Protein AF-A0A2I0NTY2-F1 (afdb_monomer_lite)

Radius of gyration: 17.88 Å; chains: 1; bounding box: 27×18×45 Å

Se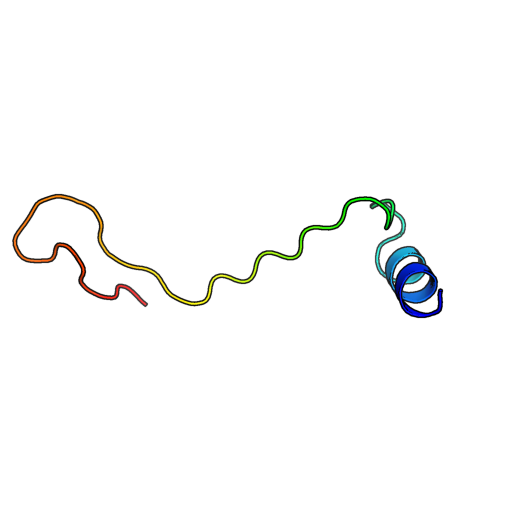condary structure (DSSP, 8-state):
-HHHHHHHHH-TTS-TTS---------B--SSSTTTT-B--

pLDDT: mean 79.19, std 12.82, range [60.03, 95.75]

Foldseek 3Di:
DVVQVVCCVVCVVDRSPDDDDDDDPWDADCDDDPRHRPTDD

Structure (mmCIF, N/CA/C/O backbone):
data_AF-A0A2I0NTY2-F1
#
_entry.id   AF-A0A2I0NTY2-F1
#
loop_
_atom_site.group_PDB
_atom_site.id
_atom_site.type_symbol
_atom_site.label_atom_id
_atom_site.label_alt_id
_atom_site.label_comp_id
_atom_site.label_asym_id
_atom_site.label_entity_id
_atom_site.label_seq_id
_atom_site.pdbx_PDB_ins_code
_atom_site.Cartn_x
_atom_site.Cartn_y
_atom_site.Cartn_z
_atom_site.occupancy
_atom_site.B_iso_or_equiv
_atom_site.auth_seq_id
_atom_site.auth_comp_id
_atom_site.auth_asym_id
_atom_site.auth_atom_id
_atom_site.pdbx_PDB_model_num
ATOM 1 N N . ASP A 1 1 ? 13.724 -11.646 -23.190 1.00 60.88 1 ASP A N 1
ATOM 2 C CA . ASP A 1 1 ? 13.213 -10.463 -23.930 1.00 60.88 1 ASP A CA 1
ATOM 3 C C . ASP A 1 1 ? 11.823 -10.559 -24.585 1.00 60.88 1 ASP A C 1
ATOM 5 O O . ASP A 1 1 ? 11.390 -9.576 -25.168 1.00 60.88 1 ASP A O 1
ATOM 9 N N . LYS A 1 2 ? 11.038 -11.645 -24.445 1.00 66.94 2 LYS A N 1
ATOM 10 C CA . LYS A 1 2 ? 9.669 -11.701 -25.023 1.00 66.94 2 LYS A CA 1
ATOM 11 C C . LYS A 1 2 ? 8.637 -10.815 -24.301 1.00 66.94 2 LYS A C 1
ATOM 13 O O . LYS A 1 2 ? 7.715 -10.312 -24.931 1.00 66.94 2 LYS A O 1
ATOM 18 N N . MET A 1 3 ? 8.797 -10.612 -22.992 1.00 69.06 3 MET A N 1
ATOM 19 C CA . MET A 1 3 ? 7.863 -9.831 -22.165 1.00 69.06 3 MET A CA 1
ATOM 20 C C . MET A 1 3 ? 7.916 -8.326 -22.477 1.00 69.06 3 MET A C 1
ATOM 22 O O . MET A 1 3 ? 6.877 -7.697 -22.637 1.00 69.06 3 MET A O 1
ATOM 26 N N . LYS A 1 4 ? 9.122 -7.765 -22.645 1.00 64.81 4 LYS A N 1
ATOM 27 C CA . LYS A 1 4 ? 9.322 -6.344 -22.982 1.00 64.81 4 LYS A CA 1
ATOM 28 C C . LYS A 1 4 ? 8.740 -5.986 -24.351 1.00 64.81 4 LYS A C 1
ATOM 30 O O . LYS A 1 4 ? 8.128 -4.936 -24.499 1.00 64.81 4 LYS A O 1
ATOM 35 N N . ALA A 1 5 ? 8.907 -6.878 -25.330 1.00 74.44 5 ALA A N 1
ATOM 36 C CA . ALA A 1 5 ? 8.376 -6.687 -26.675 1.00 74.44 5 ALA A CA 1
ATOM 37 C C . ALA A 1 5 ? 6.840 -6.624 -26.688 1.00 74.44 5 ALA A C 1
ATOM 39 O O . ALA A 1 5 ? 6.287 -5.731 -27.316 1.00 74.44 5 ALA A O 1
ATOM 40 N N . LYS A 1 6 ? 6.155 -7.510 -25.947 1.00 75.06 6 LYS A N 1
ATOM 41 C CA . LYS A 1 6 ? 4.686 -7.477 -25.827 1.00 75.06 6 LYS A CA 1
ATOM 42 C C . LYS A 1 6 ? 4.181 -6.182 -25.185 1.00 75.06 6 LYS A C 1
ATOM 44 O O . LYS A 1 6 ? 3.273 -5.559 -25.717 1.00 75.06 6 LYS A O 1
ATOM 49 N N . LEU A 1 7 ? 4.825 -5.742 -24.105 1.00 68.56 7 LEU A N 1
ATOM 50 C CA . LEU A 1 7 ? 4.440 -4.521 -23.389 1.00 68.56 7 LEU A CA 1
ATOM 51 C C . LEU A 1 7 ? 4.620 -3.252 -24.232 1.00 68.56 7 LEU A C 1
ATOM 53 O O . LEU A 1 7 ? 3.754 -2.386 -24.212 1.00 68.56 7 LEU A O 1
ATOM 57 N N . ASN A 1 8 ? 5.700 -3.159 -25.013 1.00 68.62 8 ASN A N 1
ATOM 58 C CA . ASN A 1 8 ? 5.896 -2.036 -25.936 1.00 68.62 8 ASN A CA 1
ATOM 59 C C . ASN A 1 8 ? 4.855 -2.011 -27.071 1.00 68.62 8 ASN A C 1
ATOM 61 O O . ASN A 1 8 ? 4.566 -0.940 -27.595 1.00 68.62 8 ASN A O 1
ATOM 65 N N . ILE A 1 9 ? 4.317 -3.171 -27.470 1.00 77.25 9 ILE A N 1
ATOM 66 C CA . ILE A 1 9 ? 3.267 -3.270 -28.495 1.00 77.25 9 ILE A CA 1
ATOM 67 C C . ILE A 1 9 ? 1.907 -2.851 -27.920 1.00 77.25 9 ILE A C 1
ATOM 69 O O . ILE A 1 9 ? 1.189 -2.090 -2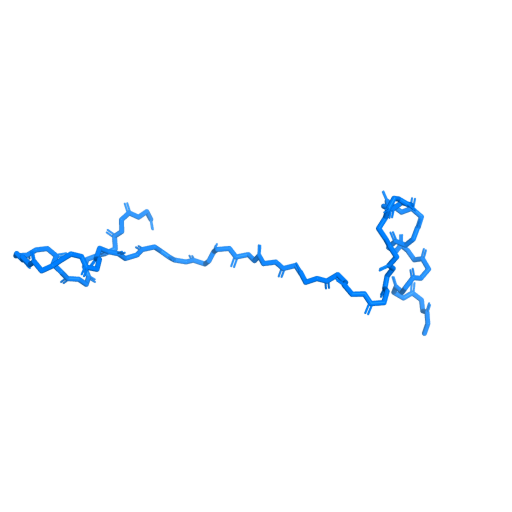8.559 1.00 77.25 9 ILE A O 1
ATOM 73 N N . GLU A 1 10 ? 1.556 -3.325 -26.723 1.00 74.69 10 GLU A N 1
ATOM 74 C CA . GLU A 1 10 ? 0.262 -3.027 -26.086 1.00 74.69 10 GLU A CA 1
ATOM 75 C C . GLU A 1 10 ? 0.195 -1.595 -25.534 1.00 74.69 10 GLU A C 1
ATOM 77 O O . GLU A 1 10 ? -0.860 -0.960 -25.566 1.00 74.69 10 GLU A O 1
ATOM 82 N N . HIS A 1 11 ? 1.325 -1.058 -25.065 1.00 69.44 11 HIS A N 1
ATOM 83 C CA . HIS A 1 11 ? 1.408 0.262 -24.444 1.00 69.44 11 HIS A CA 1
ATOM 84 C C . HIS A 1 11 ? 2.613 1.063 -24.971 1.00 69.44 11 HIS A C 1
ATOM 86 O O . HIS A 1 11 ? 3.567 1.317 -24.234 1.00 69.44 11 HIS A O 1
ATOM 92 N N . PRO A 1 12 ? 2.570 1.522 -26.238 1.00 68.62 12 PRO A N 1
ATOM 93 C CA . PRO A 1 12 ? 3.697 2.189 -26.902 1.00 68.62 12 PRO A CA 1
ATOM 94 C C . PRO A 1 12 ? 4.073 3.543 -26.282 1.00 68.62 12 PRO A C 1
ATOM 96 O O . PRO A 1 12 ? 5.188 4.022 -26.472 1.00 68.62 12 PRO A O 1
ATOM 99 N N . ALA A 1 13 ? 3.161 4.157 -25.523 1.00 70.06 13 ALA A N 1
ATOM 100 C CA . ALA A 1 13 ? 3.397 5.414 -24.817 1.00 70.06 13 ALA A CA 1
ATOM 101 C C . ALA A 1 13 ? 4.252 5.257 -23.544 1.00 70.06 13 ALA A C 1
ATOM 103 O O . ALA A 1 13 ? 4.682 6.260 -22.976 1.00 70.06 13 ALA A O 1
ATOM 104 N N . LEU A 1 14 ? 4.493 4.026 -23.074 1.00 62.34 14 LEU A N 1
ATOM 105 C CA . LEU A 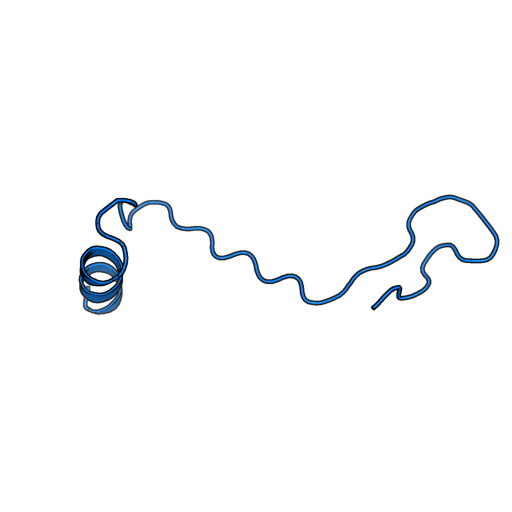1 14 ? 5.197 3.767 -21.821 1.00 62.34 14 LEU A CA 1
ATOM 106 C C . LEU A 1 14 ? 6.427 2.885 -22.078 1.00 62.34 14 LEU A C 1
ATOM 108 O O . LEU A 1 14 ? 6.285 1.704 -22.393 1.00 62.34 14 LEU A O 1
ATOM 112 N N . PRO A 1 15 ? 7.656 3.411 -21.932 1.00 60.53 15 PRO A N 1
ATOM 113 C CA . PRO A 1 15 ? 8.852 2.612 -22.149 1.00 60.53 15 PRO A CA 1
ATOM 114 C C . PRO A 1 15 ? 8.922 1.472 -21.121 1.00 60.53 15 PRO A C 1
ATOM 116 O O . PRO A 1 15 ? 8.994 1.710 -19.914 1.00 60.53 15 PRO A O 1
ATOM 119 N N . ALA A 1 16 ? 8.992 0.222 -21.596 1.00 61.94 16 ALA A N 1
ATOM 120 C CA . ALA A 1 16 ? 9.027 -0.999 -20.774 1.00 61.94 16 ALA A CA 1
ATOM 121 C C . ALA A 1 16 ? 10.232 -1.125 -19.809 1.00 61.94 16 ALA A C 1
ATOM 123 O O . ALA A 1 16 ? 10.428 -2.176 -19.197 1.00 61.94 16 ALA A O 1
ATOM 124 N N . ARG A 1 17 ? 11.069 -0.087 -19.671 1.00 60.03 17 ARG A N 1
ATOM 125 C CA . ARG A 1 17 ? 12.155 -0.027 -18.682 1.00 60.03 17 ARG A CA 1
ATOM 126 C C . ARG A 1 17 ? 11.661 0.260 -17.258 1.00 60.03 17 ARG A C 1
ATOM 128 O O . ARG A 1 17 ? 12.374 -0.124 -16.338 1.00 60.03 17 ARG A O 1
ATOM 135 N N . SER A 1 18 ? 10.471 0.846 -17.073 1.00 61.09 18 SER A N 1
ATOM 136 C CA . SER A 1 18 ? 10.015 1.305 -15.744 1.00 61.09 18 SER A CA 1
ATOM 137 C C . SER A 1 18 ? 8.500 1.177 -15.511 1.00 61.09 18 SER A C 1
ATOM 139 O O . SER A 1 18 ? 7.886 2.067 -14.930 1.00 61.09 18 SER A O 1
ATOM 141 N N . LEU A 1 19 ? 7.867 0.094 -15.971 1.00 64.81 19 LEU A N 1
ATOM 142 C CA . LEU A 1 19 ? 6.453 -0.161 -15.671 1.00 64.81 19 LEU A CA 1
ATOM 143 C C . LEU A 1 19 ? 6.309 -0.824 -14.293 1.00 64.81 19 LEU A C 1
ATOM 145 O O . LEU A 1 19 ? 6.665 -1.989 -14.125 1.00 64.81 19 LEU A O 1
ATOM 149 N N . VAL A 1 20 ? 5.763 -0.090 -13.320 1.00 69.69 20 VAL A N 1
ATOM 150 C CA . VAL A 1 20 ? 5.328 -0.643 -12.029 1.00 69.69 20 VAL A CA 1
ATOM 151 C C . VAL A 1 20 ? 3.825 -0.891 -12.110 1.00 69.69 20 VAL A C 1
ATOM 153 O O . VAL A 1 20 ? 3.029 0.043 -12.071 1.00 69.69 20 VAL A O 1
ATOM 156 N N . ILE A 1 21 ? 3.430 -2.157 -12.254 1.00 71.69 21 ILE A N 1
ATOM 157 C CA . ILE A 1 21 ? 2.017 -2.549 -12.227 1.00 71.69 21 ILE A CA 1
ATOM 158 C C . ILE A 1 21 ? 1.603 -2.689 -10.762 1.00 71.69 21 ILE A C 1
ATOM 160 O O . ILE A 1 21 ? 1.955 -3.668 -10.104 1.00 71.69 21 ILE A O 1
ATOM 164 N N . VAL A 1 22 ? 0.863 -1.707 -10.245 1.00 77.38 22 VAL A N 1
ATOM 165 C CA . VAL A 1 22 ? 0.320 -1.745 -8.882 1.00 77.38 22 VAL A CA 1
ATOM 166 C C . VAL A 1 22 ? -1.100 -2.297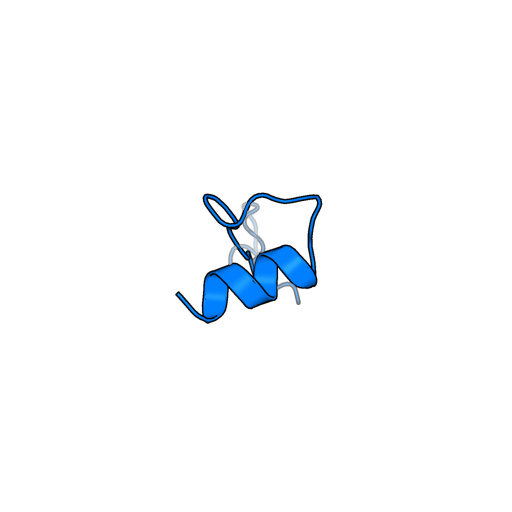 -8.931 1.00 77.38 22 VAL A C 1
ATOM 168 O O . VAL A 1 22 ? -1.994 -1.685 -9.510 1.00 77.38 22 VAL A O 1
ATOM 171 N N . LYS A 1 23 ? -1.313 -3.456 -8.306 1.00 85.62 23 LYS A N 1
ATOM 172 C CA . LYS A 1 2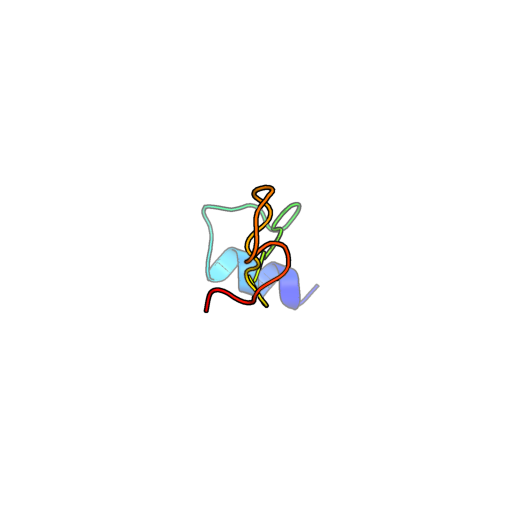3 ? -2.646 -4.012 -8.060 1.00 85.62 23 LYS A CA 1
ATOM 173 C C . LYS A 1 23 ? -2.982 -3.817 -6.588 1.00 85.62 23 LYS A C 1
ATOM 175 O O . LYS A 1 23 ? -2.282 -4.347 -5.731 1.00 85.62 23 LYS A O 1
ATOM 180 N N . ILE A 1 24 ? -4.054 -3.082 -6.303 1.00 89.19 24 ILE A N 1
ATOM 181 C CA . ILE A 1 24 ? -4.583 -2.979 -4.940 1.00 89.19 24 ILE A CA 1
ATOM 182 C C . ILE A 1 24 ? -5.174 -4.343 -4.580 1.00 89.19 24 ILE A C 1
ATOM 184 O O . ILE A 1 24 ? -6.074 -4.829 -5.265 1.00 89.19 24 ILE A O 1
ATOM 188 N N . THR A 1 25 ? -4.629 -4.982 -3.549 1.00 91.88 25 THR A N 1
ATOM 189 C CA . THR A 1 25 ? -5.113 -6.280 -3.066 1.00 91.88 25 THR A CA 1
ATOM 190 C C . THR A 1 25 ? -6.185 -6.107 -2.007 1.00 91.88 25 THR A C 1
ATOM 192 O O . THR A 1 25 ? -7.193 -6.803 -2.044 1.00 91.88 25 THR A O 1
ATOM 195 N N . GLU A 1 26 ? -5.965 -5.185 -1.072 1.00 93.00 26 GLU A N 1
ATOM 196 C CA . GLU A 1 26 ? -6.803 -4.987 0.103 1.00 93.00 26 GLU A CA 1
ATOM 197 C C . GLU A 1 26 ? -6.730 -3.533 0.565 1.00 93.00 26 GLU A C 1
ATOM 199 O O . GLU A 1 26 ? -5.729 -2.846 0.346 1.00 93.00 26 GLU A O 1
ATOM 204 N N . ILE A 1 27 ? -7.803 -3.069 1.201 1.00 93.00 27 ILE A N 1
ATOM 205 C CA . ILE A 1 27 ? -7.933 -1.696 1.683 1.00 93.00 27 ILE A CA 1
ATOM 206 C C . ILE A 1 27 ? -8.364 -1.745 3.145 1.00 93.00 27 ILE A C 1
ATOM 208 O O . ILE A 1 27 ? -9.339 -2.421 3.479 1.00 93.00 27 ILE A O 1
ATOM 212 N N . PHE A 1 28 ? -7.655 -1.012 4.003 1.00 95.75 28 PHE A N 1
ATOM 213 C CA . PHE A 1 28 ? -7.892 -0.972 5.446 1.00 95.75 28 PHE A CA 1
ATOM 214 C C . PHE A 1 28 ? -8.114 0.464 5.934 1.00 95.75 28 PHE A C 1
ATOM 216 O O . PHE A 1 28 ? -7.545 1.409 5.388 1.00 95.75 28 PHE A O 1
ATOM 223 N N . GLU A 1 29 ? -8.935 0.625 6.972 1.00 95.38 29 GLU A N 1
ATOM 224 C CA . GLU A 1 29 ? -9.124 1.898 7.671 1.00 95.38 29 GLU A CA 1
ATOM 225 C C . GLU A 1 29 ? -7.929 2.174 8.593 1.00 95.38 29 GLU A C 1
ATOM 227 O O . GLU A 1 29 ? -7.710 1.470 9.578 1.00 95.38 29 GLU A O 1
ATOM 232 N N . CYS A 1 30 ? -7.154 3.211 8.282 1.00 93.56 30 CYS A N 1
ATOM 233 C CA . CYS A 1 30 ? -5.958 3.582 9.042 1.00 93.56 30 CYS A CA 1
ATOM 234 C C . CYS A 1 30 ? -6.198 4.746 10.013 1.00 93.56 30 CYS A C 1
ATOM 236 O O . CYS A 1 30 ? -5.296 5.104 10.771 1.00 93.56 30 CYS A O 1
ATOM 238 N N . LYS A 1 31 ? -7.382 5.372 9.993 1.00 94.50 31 LYS A N 1
ATOM 239 C CA . LYS A 1 31 ? -7.705 6.451 10.927 1.00 94.50 31 LYS A CA 1
ATOM 240 C C . LYS A 1 31 ? -7.837 5.894 12.347 1.00 94.50 31 LYS A C 1
ATOM 242 O O . LYS A 1 31 ? -8.476 4.857 12.538 1.00 94.50 31 LYS A O 1
ATOM 247 N N . PRO A 1 32 ? -7.300 6.597 13.360 1.00 93.38 32 PRO A N 1
ATOM 248 C CA . PRO A 1 32 ? -7.519 6.237 14.753 1.00 93.38 32 PRO A CA 1
ATOM 249 C C . PRO A 1 32 ? -9.015 6.218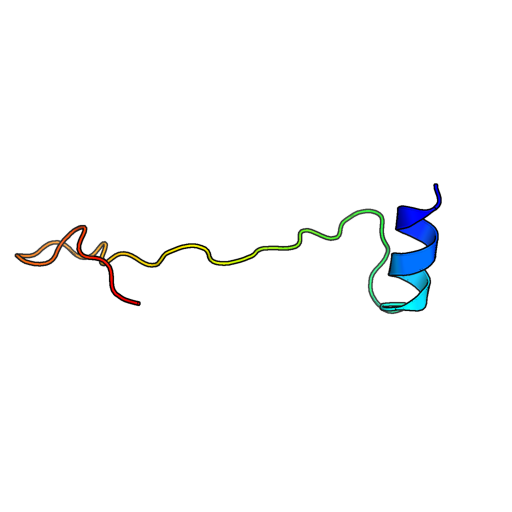 15.080 1.00 93.38 32 PRO A C 1
ATOM 251 O O . PRO A 1 32 ? -9.737 7.170 14.784 1.00 93.38 32 PRO A O 1
ATOM 254 N N . GLY A 1 33 ? -9.480 5.137 15.701 1.00 93.44 33 GLY A N 1
ATOM 255 C CA . GLY A 1 33 ? -10.869 4.991 16.120 1.00 93.44 33 GLY A CA 1
ATOM 256 C C . GLY A 1 33 ? -11.294 3.529 16.266 1.00 93.44 33 GLY A C 1
ATOM 257 O O . GLY A 1 33 ? -10.499 2.626 16.013 1.00 93.44 33 GLY A O 1
ATOM 258 N N . PRO A 1 34 ? -12.562 3.268 16.628 1.00 94.19 34 PRO A N 1
ATOM 259 C CA . PRO A 1 34 ? -13.065 1.912 16.886 1.00 94.19 34 PRO A CA 1
ATOM 260 C C . PRO A 1 34 ? -13.001 0.959 15.684 1.00 94.19 34 PRO A C 1
ATOM 262 O O . PRO A 1 34 ? -13.144 -0.246 15.846 1.00 94.19 34 PRO A O 1
ATOM 265 N N . LYS A 1 35 ? -12.831 1.502 14.475 1.00 91.81 35 LYS A N 1
ATOM 266 C CA . LYS A 1 35 ? -12.739 0.751 13.218 1.00 91.81 35 LYS A CA 1
ATOM 267 C C . LYS A 1 35 ? -11.320 0.724 12.638 1.00 91.81 35 LYS A C 1
ATOM 269 O O . LYS A 1 35 ? -11.154 0.297 11.501 1.00 91.81 35 LYS A O 1
ATOM 274 N N . ALA A 1 36 ? -10.310 1.182 13.381 1.00 94.38 36 ALA A N 1
ATOM 275 C CA . ALA A 1 36 ? -8.922 1.117 12.936 1.00 94.38 36 ALA A CA 1
ATOM 276 C C . ALA A 1 36 ? -8.524 -0.338 12.627 1.00 94.38 36 ALA A C 1
ATOM 278 O O . ALA A 1 36 ? -8.808 -1.249 13.402 1.00 94.38 36 ALA A O 1
ATOM 279 N N . GLY A 1 37 ? -7.891 -0.549 11.475 1.00 91.50 37 GLY A N 1
ATOM 280 C CA . GLY A 1 37 ? -7.509 -1.865 10.965 1.00 91.50 37 GLY A CA 1
ATOM 281 C C . GLY A 1 37 ? -8.644 -2.664 10.316 1.00 91.50 37 GLY A C 1
ATOM 282 O O . GLY A 1 37 ? -8.402 -3.778 9.858 1.00 91.50 37 GLY A O 1
ATOM 283 N N . ALA A 1 38 ? -9.871 -2.136 10.239 1.00 95.12 38 ALA A N 1
ATOM 284 C CA . ALA A 1 38 ? -10.972 -2.824 9.569 1.00 95.12 38 ALA A CA 1
ATOM 285 C C . ALA A 1 38 ? -10.800 -2.809 8.041 1.00 95.12 38 ALA A C 1
ATOM 287 O O . ALA A 1 38 ? -10.386 -1.802 7.464 1.00 95.12 38 ALA A O 1
ATOM 288 N N . LYS A 1 39 ? -11.168 -3.913 7.380 1.00 94.12 39 LYS A N 1
ATOM 289 C CA . LYS A 1 39 ? -11.203 -4.013 5.915 1.00 94.12 39 LYS A CA 1
ATOM 290 C C . LYS A 1 39 ? -12.363 -3.183 5.353 1.00 94.12 39 LYS A C 1
ATOM 292 O O . LYS A 1 39 ? -13.482 -3.281 5.853 1.00 94.12 39 LYS A O 1
ATOM 297 N N . LEU A 1 40 ? -12.086 -2.363 4.340 1.00 87.19 40 LEU A N 1
ATOM 298 C CA . LEU A 1 40 ? -13.059 -1.437 3.745 1.00 87.19 40 LEU A CA 1
ATOM 299 C C . LEU A 1 40 ? -13.787 -2.014 2.523 1.00 87.19 40 LEU A C 1
ATOM 301 O O . LEU A 1 40 ? -14.964 -1.709 2.338 1.00 87.19 40 LEU A O 1
ATOM 305 N N . ILE A 1 41 ? -13.098 -2.811 1.697 1.00 81.75 41 ILE A N 1
ATOM 306 C CA . ILE A 1 41 ? -13.618 -3.415 0.454 1.00 81.75 41 ILE A CA 1
ATOM 307 C C . ILE A 1 41 ? -13.169 -4.872 0.371 1.00 81.75 41 ILE A C 1
ATOM 309 O O . ILE A 1 41 ? -11.994 -5.139 0.724 1.00 81.75 41 ILE A O 1
#

Sequence (41 aa):
DKMKAKLNIEHPALPARSLVIVKITEIFECKPGPKAGAKLI